Protein AF-A0A165P7C6-F1 (afdb_monomer_lite)

Secondary structure (DSSP, 8-state):
--TTGGGSEEPTTGGG-GGGGT-HHHHHHEE-SS---HHHHHHHHHHHHHHHHHHHHHHHHHT-

Foldseek 3Di:
DPPQQVPAAADLQALNPPCCVPPVVVVNRHHSPDHNNPVVVVVVVVVVVVVVVVVVVVVVVVVD

Radius of gyration: 18.68 Å; chains: 1; bounding box: 43×17×54 Å

pLDDT: mean 89.26, std 12.46, range [47.25, 97.06]

Structure (mmCIF, N/CA/C/O backbone):
data_AF-A0A165P7C6-F1
#
_entry.id   AF-A0A165P7C6-F1
#
loop_
_atom_site.group_PDB
_atom_site.id
_atom_site.type_symbol
_atom_site.label_atom_id
_atom_site.label_alt_id
_atom_site.label_comp_id
_atom_site.label_asym_id
_atom_site.label_entity_id
_atom_site.label_seq_id
_atom_site.pdbx_PDB_ins_code
_atom_site.Cartn_x
_atom_site.Cartn_y
_atom_site.Cartn_z
_atom_site.occupancy
_atom_site.B_iso_or_equiv
_atom_site.auth_seq_id
_atom_site.auth_comp_id
_atom_site.auth_asym_id
_atom_site.auth_atom_id
_atom_site.pdbx_PDB_model_num
ATOM 1 N N . ALA A 1 1 ? -5.215 -1.051 25.917 1.00 49.34 1 ALA A N 1
ATOM 2 C CA . ALA A 1 1 ? -5.303 -1.971 24.766 1.00 49.34 1 ALA A CA 1
ATOM 3 C C . ALA A 1 1 ? -5.288 -3.395 25.309 1.00 49.34 1 ALA A C 1
ATOM 5 O O . ALA A 1 1 ? -4.480 -3.651 26.196 1.00 49.34 1 ALA A O 1
ATOM 6 N N . SER A 1 2 ? -6.210 -4.268 24.886 1.00 47.25 2 SER A N 1
ATOM 7 C CA . SER A 1 2 ? -6.226 -5.666 25.352 1.00 47.25 2 SER A CA 1
ATOM 8 C C . SER A 1 2 ? -4.955 -6.377 24.881 1.00 47.25 2 SER A C 1
ATOM 10 O O . SER A 1 2 ? -4.514 -6.152 23.755 1.00 47.25 2 SER A O 1
ATOM 12 N N . ALA A 1 3 ? -4.355 -7.211 25.732 1.00 55.94 3 ALA A N 1
ATOM 13 C CA . ALA A 1 3 ? -3.069 -7.870 25.474 1.00 55.94 3 ALA A CA 1
ATOM 14 C C . ALA A 1 3 ? -3.081 -8.811 24.247 1.00 55.94 3 ALA A C 1
ATOM 16 O O . ALA A 1 3 ? -2.025 -9.185 23.741 1.00 55.94 3 ALA A O 1
ATOM 17 N N . GLU A 1 4 ? -4.265 -9.177 23.754 1.00 57.00 4 GLU A N 1
ATOM 18 C CA . GLU A 1 4 ? -4.468 -10.011 22.563 1.00 57.00 4 GLU A CA 1
ATOM 19 C C . GLU A 1 4 ? -4.201 -9.267 21.245 1.00 57.00 4 GLU A C 1
ATOM 21 O O . GLU A 1 4 ? -3.726 -9.873 20.287 1.00 57.00 4 GLU A O 1
ATOM 26 N N . GLU A 1 5 ? -4.416 -7.950 21.203 1.00 53.59 5 GLU A N 1
ATOM 27 C CA . GLU A 1 5 ? -4.191 -7.140 19.996 1.00 53.59 5 GLU A CA 1
ATOM 28 C C . GLU A 1 5 ? -2.695 -6.928 19.712 1.00 53.59 5 GLU A C 1
ATOM 30 O O . GLU A 1 5 ? -2.302 -6.737 18.568 1.00 53.59 5 GLU A O 1
ATOM 35 N N . ALA A 1 6 ? -1.836 -7.037 20.733 1.00 59.34 6 ALA A N 1
ATOM 36 C CA . ALA A 1 6 ? -0.390 -6.840 20.605 1.00 59.34 6 ALA A CA 1
ATOM 37 C C . ALA A 1 6 ? 0.341 -7.985 19.871 1.00 59.34 6 ALA A C 1
ATOM 39 O O . ALA A 1 6 ? 1.526 -7.859 19.574 1.00 59.34 6 ALA A O 1
ATOM 40 N N . LYS A 1 7 ? -0.335 -9.114 19.608 1.00 69.75 7 LYS A N 1
ATOM 41 C CA . LYS A 1 7 ? 0.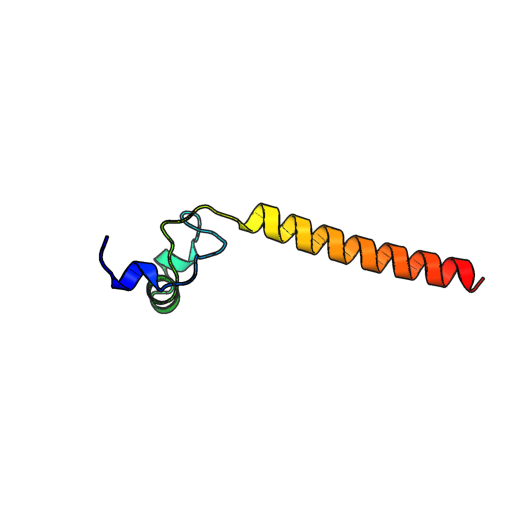238 -10.280 18.906 1.00 69.75 7 LYS A CA 1
ATOM 42 C C . LYS A 1 7 ? -0.184 -10.392 17.443 1.00 69.75 7 LYS A C 1
ATOM 44 O O . LYS A 1 7 ? 0.353 -11.243 16.737 1.00 69.75 7 LYS A O 1
ATOM 49 N N . LYS A 1 8 ? -1.158 -9.597 16.998 1.00 81.44 8 LYS A N 1
ATOM 50 C CA . LYS A 1 8 ? -1.649 -9.656 15.620 1.00 81.44 8 LYS A CA 1
ATOM 51 C C . LYS A 1 8 ? -0.684 -8.922 14.704 1.00 81.44 8 LYS A C 1
ATOM 53 O O . LYS A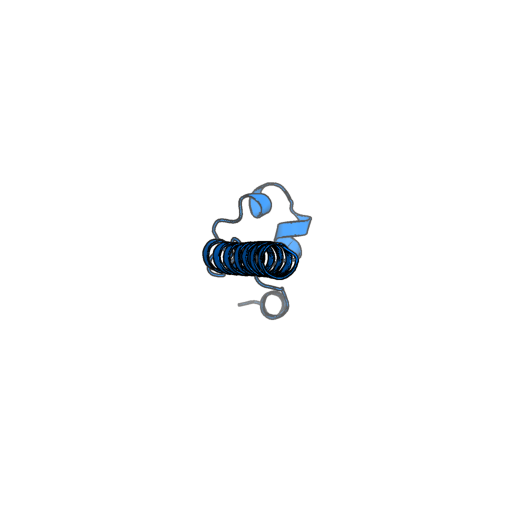 1 8 ? -0.214 -7.837 15.033 1.00 81.44 8 LYS A O 1
ATOM 58 N N . GLU A 1 9 ? -0.408 -9.512 13.549 1.00 90.00 9 GLU A N 1
ATOM 59 C CA . GLU A 1 9 ? 0.353 -8.827 12.510 1.00 90.00 9 GLU A CA 1
ATOM 60 C C . GLU A 1 9 ? -0.435 -7.620 11.986 1.00 90.00 9 GLU A C 1
ATOM 62 O O . GLU A 1 9 ? -1.657 -7.683 11.820 1.00 90.00 9 GLU A O 1
ATOM 67 N N . ASP A 1 10 ? 0.267 -6.531 11.679 1.00 92.81 10 ASP A N 1
ATOM 68 C CA . ASP A 1 10 ? -0.340 -5.327 11.117 1.00 92.81 10 ASP A CA 1
ATOM 69 C C . ASP A 1 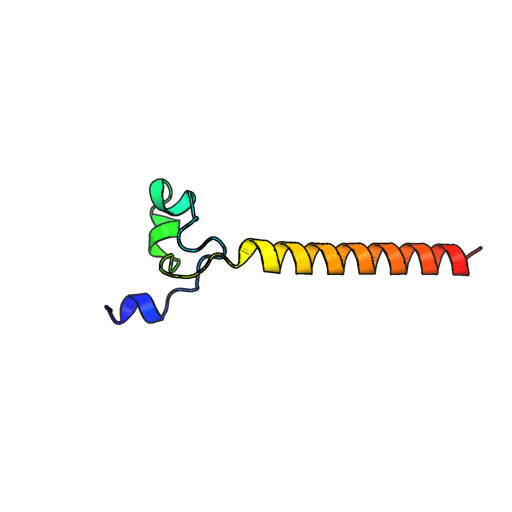10 ? -0.855 -5.570 9.692 1.00 92.81 10 ASP A C 1
ATOM 71 O O . ASP A 1 10 ? -0.146 -6.049 8.794 1.00 92.81 10 ASP A O 1
ATOM 75 N N . CYS A 1 11 ? -2.111 -5.197 9.451 1.00 94.75 11 CYS A N 1
ATOM 76 C CA . CYS A 1 11 ? -2.685 -5.205 8.119 1.00 94.75 11 CYS A CA 1
ATOM 77 C C . CYS A 1 11 ? -1.970 -4.171 7.243 1.00 94.75 11 CYS A C 1
ATOM 79 O O . CYS A 1 11 ? -1.846 -3.005 7.605 1.00 94.75 11 CYS A O 1
ATOM 81 N N . TRP A 1 12 ? -1.584 -4.539 6.018 1.00 94.12 12 TRP A N 1
ATOM 82 C CA . TRP A 1 12 ? -0.857 -3.607 5.140 1.00 94.12 12 TRP A CA 1
ATOM 83 C C . TRP A 1 12 ? -1.678 -2.388 4.725 1.00 94.12 12 TRP A C 1
ATOM 85 O O . TRP A 1 12 ? -1.112 -1.368 4.340 1.00 94.12 12 TRP A O 1
ATOM 95 N N . PHE A 1 13 ? -3.002 -2.514 4.759 1.00 94.94 13 PHE A N 1
ATOM 96 C CA . PHE A 1 13 ? -3.920 -1.420 4.467 1.00 94.94 13 PHE A CA 1
ATOM 97 C C . PHE A 1 13 ? -4.314 -0.642 5.728 1.00 94.94 13 PHE A C 1
ATOM 99 O O . PHE A 1 13 ? -4.932 0.407 5.599 1.00 94.94 13 PHE A O 1
ATOM 106 N N . GLY A 1 14 ? -3.960 -1.129 6.923 1.00 93.69 14 GLY A N 1
ATOM 107 C CA . GLY A 1 14 ? -4.299 -0.493 8.193 1.00 93.69 14 GLY A CA 1
ATOM 108 C C . GLY A 1 14 ? -5.778 -0.134 8.301 1.00 93.69 14 GLY A C 1
ATOM 109 O O . GLY A 1 14 ? -6.639 -0.918 7.889 1.00 93.69 14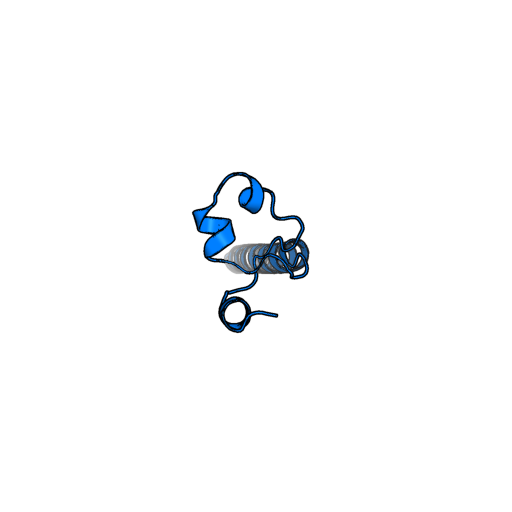 GLY A O 1
ATOM 110 N N . TYR A 1 15 ? -6.050 1.083 8.774 1.00 93.06 15 TYR A N 1
ATOM 111 C CA . TYR A 1 15 ? -7.398 1.653 8.868 1.00 93.06 15 TYR A CA 1
ATOM 112 C C . TYR A 1 15 ? -8.160 1.697 7.530 1.00 93.06 15 TYR A C 1
ATOM 114 O O . TYR A 1 15 ? -9.389 1.649 7.526 1.00 93.06 15 TYR A O 1
ATOM 122 N N . ASP A 1 16 ? -7.457 1.736 6.394 1.00 94.06 16 ASP A N 1
ATOM 123 C CA . ASP A 1 16 ? -8.062 1.783 5.056 1.00 94.06 16 ASP A CA 1
ATOM 124 C C . ASP A 1 16 ? -8.464 0.389 4.534 1.00 94.06 16 ASP A C 1
ATOM 126 O O . ASP A 1 16 ? -8.923 0.229 3.392 1.00 94.06 16 ASP A O 1
ATOM 130 N N . CYS A 1 17 ? -8.283 -0.667 5.335 1.00 95.31 17 CYS A N 1
ATOM 131 C CA . CYS A 1 17 ? -8.577 -2.025 4.910 1.00 95.31 17 CYS A CA 1
ATOM 132 C C . CYS A 1 17 ? -10.081 -2.273 4.753 1.00 95.31 17 CYS A C 1
ATOM 134 O O . CYS A 1 17 ? -10.778 -2.690 5.674 1.00 95.31 17 CYS A O 1
ATOM 136 N N . ARG A 1 18 ? -10.584 -2.181 3.520 1.00 95.06 18 ARG A N 1
ATOM 137 C CA . ARG A 1 18 ? -11.992 -2.505 3.211 1.00 95.06 18 ARG A CA 1
ATOM 138 C C . ARG A 1 18 ? -12.401 -3.938 3.575 1.00 95.06 18 ARG A C 1
ATOM 140 O O . ARG A 1 18 ? -13.586 -4.200 3.748 1.00 95.06 18 ARG A O 1
ATOM 147 N N . ARG A 1 19 ? -11.452 -4.882 3.671 1.00 94.88 19 ARG A N 1
ATOM 148 C CA . ARG A 1 19 ? -11.749 -6.287 4.016 1.00 94.88 19 ARG A CA 1
ATOM 149 C C . ARG A 1 19 ? -12.225 -6.444 5.453 1.00 94.88 19 ARG A C 1
ATOM 151 O O . ARG A 1 19 ? -12.989 -7.371 5.703 1.00 94.88 19 ARG A O 1
ATOM 158 N N . GLN A 1 20 ? -11.841 -5.545 6.359 1.00 93.50 20 GLN A N 1
ATOM 159 C CA . GLN A 1 20 ? -12.253 -5.630 7.760 1.00 93.50 20 GLN A CA 1
ATOM 160 C C . GLN A 1 20 ? -13.785 -5.574 7.923 1.00 93.50 20 GLN A C 1
ATOM 162 O O . GLN A 1 20 ? -14.322 -6.146 8.862 1.00 93.50 20 GLN A O 1
ATOM 167 N N . SER A 1 21 ? -14.501 -4.954 6.975 1.00 92.88 21 SER A N 1
ATOM 168 C CA . SER A 1 21 ? -15.959 -4.784 7.035 1.00 92.88 21 SER A CA 1
ATOM 169 C C . SER A 1 21 ? -16.768 -5.999 6.568 1.00 92.88 21 SER A C 1
ATOM 171 O O . SER A 1 21 ? -17.941 -6.098 6.905 1.00 92.88 21 SER A O 1
ATOM 173 N N . TYR A 1 22 ? -16.190 -6.898 5.763 1.00 94.19 22 TYR A N 1
ATOM 174 C CA . TYR A 1 22 ? -16.934 -8.018 5.157 1.00 94.19 22 TYR A CA 1
ATOM 175 C C . TYR A 1 22 ? -16.224 -9.376 5.249 1.00 94.19 22 TYR A C 1
ATOM 177 O O . TYR A 1 22 ? -16.755 -10.388 4.790 1.00 94.19 22 TYR A O 1
ATOM 185 N N . LYS A 1 23 ? -15.016 -9.424 5.824 1.00 95.75 23 LYS A N 1
ATOM 186 C CA . LYS A 1 23 ? -14.265 -10.656 6.086 1.00 95.75 23 LYS A CA 1
ATOM 187 C C . LYS A 1 23 ? -13.909 -10.722 7.574 1.00 95.75 23 LYS A C 1
ATOM 189 O O . LYS A 1 23 ? -12.836 -10.247 7.947 1.00 95.75 23 LYS A O 1
ATOM 194 N N . PRO A 1 24 ? -14.779 -11.312 8.413 1.00 92.62 24 PRO A N 1
ATOM 195 C CA . PRO A 1 24 ? -14.552 -11.373 9.854 1.00 92.62 24 PRO A CA 1
ATOM 196 C C . PRO A 1 24 ? -13.272 -12.141 10.207 1.00 92.62 24 PRO A C 1
ATOM 198 O O . PRO A 1 24 ? -12.531 -11.684 11.067 1.00 92.62 24 PRO A O 1
ATOM 201 N N . ASP A 1 25 ? -12.928 -13.212 9.481 1.00 94.56 25 ASP A N 1
ATOM 202 C CA . ASP A 1 25 ? -11.656 -13.931 9.673 1.00 94.56 25 ASP A CA 1
ATOM 203 C C . ASP A 1 25 ? -10.430 -13.027 9.466 1.00 94.56 25 ASP A C 1
ATOM 205 O O . ASP A 1 25 ? -9.429 -13.139 10.169 1.00 94.56 25 ASP A O 1
ATOM 209 N N . HIS A 1 26 ? -10.512 -12.088 8.517 1.00 94.38 26 HIS A N 1
ATOM 210 C CA . HIS A 1 26 ? -9.438 -11.131 8.266 1.00 94.38 26 HIS A CA 1
ATOM 211 C C . HIS A 1 26 ? -9.350 -10.077 9.374 1.00 94.38 26 HIS A C 1
ATOM 213 O O . HIS A 1 26 ? -8.249 -9.768 9.816 1.00 94.38 26 HIS A O 1
ATOM 219 N N . ALA A 1 27 ? -10.492 -9.542 9.820 1.00 92.56 27 ALA A N 1
ATOM 220 C CA . ALA A 1 27 ? -10.563 -8.596 10.938 1.00 92.56 27 ALA A CA 1
ATOM 221 C C . ALA A 1 27 ? -10.082 -9.217 12.259 1.00 92.56 27 ALA A C 1
ATOM 223 O O . ALA A 1 27 ? -9.476 -8.546 13.086 1.00 92.56 27 ALA A O 1
ATOM 224 N N . TYR A 1 28 ? -10.326 -10.515 12.452 1.00 91.12 28 TYR A N 1
ATOM 225 C CA . TYR A 1 28 ? -9.856 -11.235 13.626 1.00 91.12 28 TYR A CA 1
ATOM 226 C C . TYR A 1 28 ? -8.346 -11.502 13.580 1.00 91.12 28 TYR A C 1
ATOM 228 O O . TYR A 1 28 ? -7.681 -11.363 14.602 1.00 91.12 28 TYR A O 1
ATOM 236 N N . GLY A 1 29 ? -7.797 -11.870 12.418 1.00 92.12 29 GLY A N 1
ATOM 237 C CA . GLY A 1 29 ? -6.396 -12.285 12.293 1.00 92.12 29 GLY A CA 1
ATOM 238 C C . GLY A 1 29 ? -5.361 -11.157 12.238 1.00 92.12 29 GLY A C 1
ATOM 239 O O . GLY A 1 29 ? -4.200 -11.400 12.555 1.00 92.12 29 GLY A O 1
ATOM 240 N N . TYR A 1 30 ? -5.754 -9.942 11.849 1.00 93.19 30 TYR A N 1
ATOM 241 C CA . TYR A 1 30 ? -4.829 -8.822 11.642 1.00 93.19 30 TYR A CA 1
ATOM 242 C C . TYR A 1 30 ? -5.185 -7.619 12.510 1.00 93.19 30 TYR A C 1
ATOM 244 O O . TYR A 1 30 ? -6.352 -7.379 12.802 1.00 93.19 30 TYR A O 1
ATOM 252 N N . ASN A 1 31 ? -4.172 -6.839 12.880 1.00 92.69 31 ASN A N 1
ATOM 253 C CA . ASN A 1 31 ? -4.366 -5.530 13.481 1.00 92.69 31 ASN A CA 1
ATOM 254 C C . ASN A 1 31 ? -4.693 -4.507 12.381 1.00 92.69 31 ASN A C 1
ATOM 256 O O . ASN A 1 31 ? -3.915 -4.315 11.446 1.00 92.69 31 ASN A O 1
ATOM 260 N N . HIS A 1 32 ? -5.844 -3.843 12.485 1.00 93.81 32 HIS A N 1
ATOM 261 C CA . HIS A 1 32 ? -6.233 -2.736 11.598 1.00 93.81 32 HIS A CA 1
ATOM 262 C C . HIS A 1 32 ? -6.018 -1.364 12.238 1.00 93.81 32 HIS A C 1
ATOM 264 O O . HIS A 1 32 ? -6.109 -0.354 11.544 1.00 93.81 32 HIS A O 1
ATOM 270 N N . ALA A 1 33 ? -5.678 -1.313 13.530 1.00 92.31 33 ALA A N 1
ATOM 271 C CA . ALA A 1 33 ? -5.335 -0.087 14.243 1.00 92.31 33 ALA A CA 1
ATOM 272 C C . ALA A 1 33 ? -3.879 0.349 13.966 1.00 92.31 33 ALA A C 1
ATOM 274 O O . ALA A 1 33 ? -3.112 0.647 14.881 1.00 92.31 33 ALA A O 1
ATOM 275 N N . CYS A 1 34 ? -3.486 0.369 12.691 1.00 91.50 34 CYS A N 1
ATOM 276 C CA . CYS A 1 34 ? -2.142 0.691 12.214 1.00 91.50 34 CYS A CA 1
ATOM 277 C C . CYS A 1 34 ? -2.201 1.530 10.926 1.00 91.50 34 CYS A C 1
ATOM 279 O O . CYS A 1 34 ? -3.247 1.654 10.284 1.00 91.50 34 CYS A O 1
ATOM 281 N N . LEU A 1 35 ? -1.074 2.131 10.535 1.00 92.25 35 LEU A N 1
ATOM 282 C CA . LEU A 1 35 ? -0.991 2.935 9.312 1.00 92.25 35 LEU A CA 1
ATOM 283 C C . LEU A 1 35 ? -0.980 2.056 8.051 1.00 92.25 35 LEU A C 1
ATOM 285 O O . LEU A 1 35 ? -0.474 0.934 8.050 1.00 92.25 35 LEU A O 1
ATOM 289 N N . CYS A 1 36 ? -1.519 2.592 6.954 1.00 93.44 36 CYS A N 1
ATOM 290 C CA . CYS A 1 36 ? -1.473 1.951 5.644 1.00 93.44 36 CYS A CA 1
ATOM 291 C C . CYS A 1 36 ? -0.046 2.007 5.069 1.00 93.44 36 CYS A C 1
ATOM 293 O O . CYS A 1 36 ? 0.422 3.059 4.641 1.00 93.44 36 CYS A O 1
ATOM 295 N N . ILE A 1 37 ? 0.636 0.859 5.019 1.00 93.69 37 ILE A N 1
ATOM 296 C CA . ILE A 1 37 ? 1.989 0.708 4.445 1.00 93.69 37 ILE A CA 1
ATOM 297 C C . ILE A 1 37 ? 1.972 0.205 2.993 1.00 93.69 37 ILE A C 1
ATOM 299 O O . ILE A 1 37 ? 3.016 0.040 2.355 1.00 93.69 37 ILE A O 1
ATOM 303 N N . TRP A 1 38 ? 0.787 -0.079 2.443 1.00 92.62 38 TRP A N 1
ATOM 304 C CA . TRP A 1 38 ? 0.637 -0.587 1.080 1.00 92.62 38 TRP A CA 1
ATOM 305 C C . TRP A 1 38 ? 1.309 0.281 -0.002 1.00 92.62 38 TRP A C 1
ATOM 307 O O . TRP A 1 38 ? 1.933 -0.312 -0.886 1.00 92.62 38 TRP A O 1
ATOM 317 N N . PRO A 1 39 ? 1.242 1.630 0.024 1.00 91.62 39 PRO A N 1
ATOM 318 C CA . PRO A 1 39 ? 1.903 2.463 -0.983 1.00 91.62 39 PRO A CA 1
ATOM 319 C C . PRO A 1 39 ? 3.415 2.233 -1.032 1.00 91.62 39 PRO A C 1
ATOM 321 O O . PRO A 1 39 ? 3.971 1.997 -2.105 1.00 91.62 39 PRO A O 1
ATOM 324 N N . GLU A 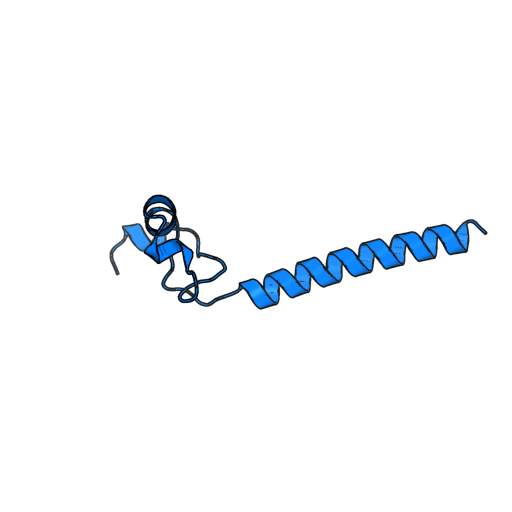1 40 ? 4.058 2.209 0.134 1.00 92.75 40 GLU A N 1
ATOM 325 C CA . GLU A 1 40 ? 5.502 2.020 0.273 1.00 92.75 40 GLU A CA 1
ATOM 326 C C . GLU A 1 40 ? 5.914 0.610 -0.167 1.00 92.75 40 GLU A C 1
ATOM 328 O O . GLU A 1 40 ? 6.796 0.423 -1.005 1.00 92.75 40 GLU A O 1
ATOM 333 N N . ARG A 1 41 ? 5.163 -0.406 0.273 1.00 92.69 41 ARG A N 1
ATOM 334 C CA . ARG A 1 41 ? 5.384 -1.793 -0.154 1.00 92.69 41 ARG A CA 1
ATOM 335 C C . ARG A 1 41 ? 5.190 -1.985 -1.659 1.00 92.69 41 ARG A C 1
ATOM 337 O O . ARG A 1 41 ? 5.901 -2.778 -2.282 1.00 92.69 41 ARG A O 1
ATOM 344 N N . LYS A 1 42 ? 4.213 -1.299 -2.255 1.00 93.25 42 LYS A N 1
ATOM 345 C CA . LYS A 1 42 ? 3.964 -1.329 -3.700 1.00 93.25 42 LYS A CA 1
ATOM 346 C C . LYS A 1 42 ? 5.117 -0.673 -4.460 1.00 93.25 42 LYS A C 1
ATOM 348 O O . LYS A 1 42 ? 5.523 -1.229 -5.477 1.00 93.25 42 LYS A O 1
ATOM 353 N N . ALA A 1 43 ? 5.656 0.440 -3.960 1.00 93.75 43 ALA A N 1
ATOM 354 C CA . ALA A 1 43 ? 6.831 1.095 -4.531 1.00 93.75 43 ALA A CA 1
ATOM 355 C C . ALA A 1 43 ? 8.056 0.170 -4.507 1.00 93.75 43 ALA A C 1
ATOM 357 O O . ALA A 1 43 ? 8.662 -0.045 -5.552 1.00 93.75 43 ALA A O 1
ATOM 358 N N . LEU A 1 44 ? 8.339 -0.487 -3.375 1.00 94.25 44 LEU A N 1
ATOM 359 C CA . LEU A 1 44 ? 9.435 -1.460 -3.261 1.00 94.25 44 LEU A CA 1
ATOM 360 C C . LEU A 1 44 ? 9.281 -2.637 -4.235 1.00 94.25 44 LEU A C 1
ATOM 362 O O . LEU A 1 44 ? 10.227 -3.019 -4.921 1.00 94.25 44 LEU A O 1
ATOM 366 N N . LYS A 1 45 ? 8.070 -3.199 -4.353 1.00 92.44 45 LYS A N 1
ATOM 367 C CA . LYS A 1 45 ? 7.791 -4.251 -5.346 1.00 92.44 45 LYS A CA 1
ATOM 368 C C . LYS A 1 45 ? 7.942 -3.757 -6.786 1.00 92.44 45 LYS A C 1
ATOM 370 O O . LYS A 1 45 ? 8.339 -4.541 -7.646 1.00 92.44 45 LYS A O 1
ATOM 375 N N . GLY A 1 46 ? 7.587 -2.499 -7.047 1.00 95.31 46 GLY A N 1
ATOM 376 C CA . GLY A 1 46 ? 7.772 -1.836 -8.335 1.00 95.31 46 GLY A CA 1
ATOM 377 C C . GLY A 1 46 ? 9.250 -1.700 -8.686 1.00 95.31 46 GLY A C 1
ATOM 378 O O . GLY A 1 46 ? 9.657 -2.199 -9.730 1.00 95.31 46 GLY A O 1
ATOM 379 N N . ALA A 1 47 ? 10.047 -1.141 -7.774 1.00 94.94 47 ALA A N 1
ATOM 380 C CA . ALA A 1 47 ? 11.491 -0.978 -7.925 1.00 94.94 47 ALA A CA 1
ATOM 381 C C . ALA A 1 47 ? 12.190 -2.322 -8.174 1.00 94.94 47 ALA A C 1
ATOM 383 O O . ALA A 1 47 ? 12.879 -2.475 -9.175 1.00 94.94 47 ALA A O 1
ATOM 384 N N . ALA A 1 48 ? 11.897 -3.348 -7.368 1.00 95.06 48 ALA A N 1
ATOM 385 C CA . ALA A 1 48 ? 12.469 -4.683 -7.561 1.00 95.06 48 ALA A CA 1
ATOM 386 C C . ALA A 1 48 ? 12.066 -5.335 -8.899 1.00 95.06 48 ALA A C 1
ATOM 388 O O . ALA A 1 48 ? 12.741 -6.231 -9.402 1.00 95.06 48 ALA A O 1
ATOM 389 N N . ARG A 1 49 ? 10.914 -4.961 -9.473 1.00 95.38 49 ARG A N 1
ATOM 390 C CA . ARG A 1 49 ? 10.506 -5.435 -10.804 1.00 95.38 49 ARG A CA 1
ATOM 391 C C . ARG A 1 49 ? 11.234 -4.684 -11.913 1.00 95.38 49 ARG A C 1
ATOM 393 O O . ARG A 1 49 ? 11.507 -5.291 -12.945 1.00 95.38 49 ARG A O 1
ATOM 400 N N . GLU A 1 50 ? 11.487 -3.398 -11.717 1.00 96.12 50 GLU A N 1
ATOM 401 C CA . GLU A 1 50 ? 12.230 -2.564 -12.656 1.00 96.12 50 GLU A CA 1
ATOM 402 C C . GLU A 1 50 ? 13.707 -2.946 -12.695 1.00 96.12 50 GLU A C 1
ATOM 404 O O . GLU A 1 50 ? 14.231 -3.150 -13.782 1.00 96.12 50 GLU A O 1
ATOM 409 N N . GLU A 1 51 ? 14.325 -3.188 -11.539 1.00 96.00 51 GLU A N 1
ATOM 410 C CA . GLU A 1 51 ? 15.679 -3.739 -11.422 1.00 96.00 51 GLU A CA 1
ATOM 411 C C . GLU A 1 51 ? 15.821 -5.021 -12.253 1.00 96.00 51 GLU A C 1
ATOM 413 O O . GLU A 1 51 ? 16.583 -5.050 -13.213 1.00 96.00 51 GLU A O 1
ATOM 418 N N . ARG A 1 52 ? 14.952 -6.017 -12.026 1.00 96.38 52 ARG A N 1
ATOM 419 C CA . ARG A 1 52 ? 14.934 -7.258 -12.826 1.00 96.38 52 ARG A CA 1
ATOM 420 C C . ARG A 1 52 ? 14.699 -7.047 -14.320 1.00 96.38 52 ARG A C 1
ATOM 422 O O . ARG A 1 52 ? 15.045 -7.908 -15.130 1.00 96.38 52 ARG A O 1
ATOM 429 N N . ARG A 1 53 ? 14.016 -5.965 -14.704 1.00 97.06 53 ARG A N 1
ATOM 430 C CA . ARG A 1 53 ? 13.839 -5.611 -16.117 1.00 97.06 53 ARG A CA 1
ATOM 431 C C . ARG A 1 53 ? 15.142 -5.040 -16.674 1.00 97.06 53 ARG A C 1
ATOM 433 O O . ARG A 1 53 ? 15.508 -5.432 -17.773 1.00 97.06 53 ARG A O 1
ATOM 440 N N . MET A 1 54 ? 15.811 -4.156 -15.940 1.00 96.12 54 MET A N 1
ATOM 441 C CA . MET A 1 54 ? 17.098 -3.581 -16.334 1.00 96.12 54 MET A CA 1
ATOM 442 C C . MET A 1 54 ? 18.173 -4.661 -16.440 1.00 96.12 54 MET A C 1
ATOM 444 O O . MET A 1 54 ? 18.779 -4.769 -17.495 1.00 96.12 54 MET A O 1
ATOM 448 N N . GLU A 1 55 ? 18.296 -5.543 -15.443 1.00 96.56 55 GLU A N 1
ATOM 449 C CA . GLU A 1 55 ? 19.237 -6.673 -15.472 1.00 96.56 55 GLU A CA 1
ATOM 450 C C . GLU A 1 55 ? 19.049 -7.544 -16.723 1.00 96.56 55 GLU A C 1
ATOM 452 O O . GLU A 1 55 ? 20.012 -7.984 -17.349 1.00 96.56 55 GLU A O 1
ATOM 457 N N . ARG A 1 56 ? 17.791 -7.779 -17.123 1.00 96.88 56 ARG A N 1
ATOM 458 C CA . ARG A 1 56 ? 17.473 -8.524 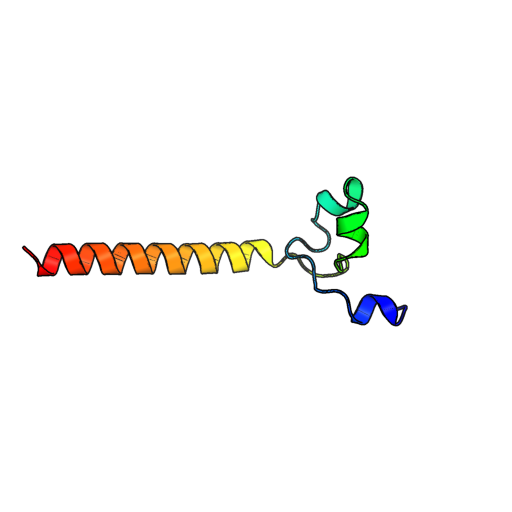-18.345 1.00 96.88 56 ARG A CA 1
ATOM 459 C C . ARG A 1 56 ? 17.925 -7.772 -19.598 1.00 96.88 56 ARG A C 1
ATOM 461 O O . ARG A 1 56 ? 18.548 -8.385 -20.455 1.00 96.88 56 ARG A O 1
ATOM 468 N N . LEU A 1 57 ? 17.623 -6.479 -19.691 1.00 96.81 57 LEU A N 1
ATOM 469 C CA . LEU A 1 57 ? 18.003 -5.652 -20.838 1.00 96.81 57 LEU A CA 1
ATOM 470 C C . LEU A 1 57 ? 19.526 -5.515 -20.960 1.00 96.81 57 LEU A C 1
ATOM 472 O O . LEU A 1 57 ? 20.051 -5.563 -22.066 1.00 96.81 57 LEU A O 1
ATOM 476 N N . GLU A 1 58 ? 20.236 -5.379 -19.839 1.00 96.69 58 GLU A N 1
ATOM 477 C CA . GLU A 1 58 ? 21.700 -5.366 -19.806 1.00 96.69 58 GLU A CA 1
ATOM 478 C C . GLU A 1 58 ? 22.278 -6.713 -20.246 1.00 96.69 58 GLU A C 1
ATOM 480 O O . GLU A 1 58 ? 23.192 -6.743 -21.068 1.00 96.69 58 GLU A O 1
ATOM 485 N N . ALA A 1 59 ? 21.720 -7.830 -19.769 1.00 96.31 59 ALA A N 1
ATOM 486 C CA . ALA A 1 59 ? 22.131 -9.162 -20.208 1.00 96.31 59 ALA A CA 1
ATOM 487 C C . ALA A 1 59 ? 21.885 -9.382 -21.712 1.00 96.31 59 ALA A C 1
ATOM 489 O O . ALA A 1 59 ? 22.741 -9.944 -22.392 1.00 96.31 59 ALA A O 1
ATOM 490 N N . GLU A 1 60 ? 20.750 -8.914 -22.241 1.00 95.62 60 GLU A N 1
ATOM 491 C CA . GLU A 1 60 ? 20.454 -8.941 -23.678 1.00 95.62 60 GLU A CA 1
ATOM 492 C C . GLU A 1 60 ? 21.458 -8.080 -24.465 1.00 95.62 60 GLU A C 1
ATOM 494 O O . GLU A 1 60 ? 22.046 -8.560 -25.435 1.00 95.62 60 GLU A O 1
ATOM 499 N N . ALA A 1 61 ? 21.738 -6.854 -24.012 1.00 94.94 61 ALA A N 1
ATOM 500 C CA . ALA A 1 61 ? 22.693 -5.954 -24.658 1.00 94.94 61 ALA A CA 1
ATOM 501 C C . ALA A 1 61 ? 24.130 -6.503 -24.663 1.00 94.94 61 ALA A C 1
ATOM 503 O O . ALA A 1 61 ? 24.827 -6.360 -25.659 1.00 94.94 61 ALA A O 1
ATOM 504 N N . LEU A 1 62 ? 24.563 -7.164 -23.585 1.00 94.12 62 LEU A N 1
ATOM 505 C CA . LEU A 1 62 ? 25.880 -7.811 -23.492 1.00 94.12 62 LEU A CA 1
ATOM 506 C C . LEU A 1 62 ? 25.989 -9.096 -24.328 1.00 94.12 62 LEU A C 1
ATOM 508 O O . LEU A 1 62 ? 27.094 -9.587 -24.551 1.00 94.12 62 LEU A O 1
ATOM 512 N N . SER A 1 63 ? 24.857 -9.660 -24.757 1.00 86.19 63 SER A N 1
ATOM 513 C CA . SER A 1 63 ? 24.797 -10.866 -25.592 1.00 86.19 63 SER A CA 1
ATOM 514 C C . SER A 1 63 ? 24.727 -10.586 -27.100 1.00 86.19 63 SER A C 1
ATOM 516 O O . SER A 1 63 ? 24.681 -11.541 -27.879 1.00 86.19 63 SER A O 1
ATOM 518 N N . THR A 1 64 ? 24.713 -9.307 -27.501 1.00 69.69 64 THR A N 1
ATOM 519 C CA . THR A 1 64 ? 24.664 -8.852 -28.904 1.00 69.69 64 THR A CA 1
ATOM 520 C C . THR A 1 64 ? 26.027 -8.343 -29.355 1.00 69.69 64 THR A C 1
ATOM 522 O O . THR A 1 64 ? 26.402 -8.634 -30.512 1.00 69.69 64 THR A O 1
#

Organism: NCBI:txid1314781

Sequence (64 aa):
ASAEEAKKEDCWFGYDCRRQSYKPDHAYGYNHACLCIWPERKALKGAAREERRMERLEAEALST